Protein AF-A0A9E7GQR7-F1 (afdb_monomer_lite)

Sequence (67 aa):
MKERAAELMEQVRSMFKDTTDILQTQDLVDSIQLLGLDYHFEKEISGALNYIHDVHIDDDGLYDTAL

InterPro domains:
  IPR001906 Terpene synthase, N-terminal domain [PF01397] (1-67)
  IPR008930 Terpenoid cyclases/protein prenyltransferase alpha-alpha toroid [SSF48239] (2-67)
  IPR036965 Terpene synthase, N-terminal domain superfamily [G3DSA:1.50.10.130] (1-67)

Secondary structure (DSSP, 8-state):
-HHHHHHHHHHHHHHHHH---HHHHHHHHHHHHHTT-GGGSHHHHHHHHHHHHHHTTSS--TTGGG-

Structure (mmCIF, N/CA/C/O backbone):
data_AF-A0A9E7GQR7-F1
#
_entry.id   AF-A0A9E7GQR7-F1
#
loop_
_atom_site.group_PDB
_atom_site.id
_atom_site.type_symbol
_atom_site.label_atom_id
_atom_site.label_alt_id
_atom_site.label_comp_id
_atom_site.label_asym_id
_atom_site.label_entity_id
_atom_site.label_seq_id
_atom_site.pdbx_PDB_ins_code
_atom_site.Cartn_x
_atom_site.Cartn_y
_atom_site.Cartn_z
_atom_site.occupancy
_atom_site.B_iso_or_equiv
_atom_site.auth_seq_id
_atom_site.auth_comp_id
_atom_site.auth_asym_id
_atom_site.auth_atom_id
_atom_site.pdbx_PDB_model_num
ATOM 1 N N . MET A 1 1 ? -6.096 -2.557 22.960 1.00 60.94 1 MET A N 1
ATOM 2 C CA . MET A 1 1 ? -6.394 -3.171 21.640 1.00 60.94 1 MET A CA 1
ATOM 3 C C . MET A 1 1 ? -6.395 -2.158 20.502 1.00 60.94 1 MET A C 1
ATOM 5 O O . MET A 1 1 ? -5.759 -2.447 19.504 1.00 60.94 1 MET A O 1
ATOM 9 N N . LYS A 1 2 ? -7.051 -0.992 20.627 1.00 75.06 2 LYS A N 1
ATOM 10 C CA . LYS A 1 2 ? -7.086 0.013 19.543 1.00 75.06 2 LYS A CA 1
ATOM 11 C C . LYS A 1 2 ? -5.722 0.646 19.219 1.00 75.06 2 LYS A C 1
ATOM 13 O O . LYS A 1 2 ? -5.448 0.905 18.060 1.00 75.06 2 LYS A O 1
ATOM 18 N N . GLU A 1 3 ? -4.871 0.829 20.224 1.00 86.56 3 GLU A N 1
ATOM 19 C CA . GLU A 1 3 ? -3.533 1.426 20.073 1.00 86.56 3 GLU A CA 1
ATOM 20 C C . GLU A 1 3 ? -2.607 0.572 19.196 1.00 86.56 3 GLU A C 1
ATOM 22 O O . GLU A 1 3 ? -2.127 1.038 18.173 1.00 86.56 3 GLU A O 1
ATOM 27 N N . ARG A 1 4 ? -2.505 -0.731 19.490 1.00 87.12 4 ARG A N 1
ATOM 28 C CA . ARG A 1 4 ? -1.727 -1.680 18.679 1.00 87.12 4 ARG A CA 1
ATOM 29 C C . ARG A 1 4 ? -2.207 -1.776 17.225 1.00 87.12 4 ARG A C 1
ATOM 31 O O . ARG A 1 4 ? -1.404 -1.984 16.328 1.00 87.12 4 ARG A O 1
ATOM 38 N N . ALA A 1 5 ? -3.514 -1.645 16.987 1.00 84.56 5 ALA A N 1
ATOM 39 C CA . ALA A 1 5 ? -4.050 -1.626 15.628 1.00 84.56 5 ALA A CA 1
ATOM 40 C C . ALA A 1 5 ? -3.603 -0.365 14.871 1.00 84.56 5 ALA A C 1
ATOM 42 O O . ALA A 1 5 ? -3.183 -0.470 13.725 1.00 84.56 5 ALA A O 1
ATOM 43 N N . ALA A 1 6 ? -3.622 0.802 15.521 1.00 87.25 6 ALA A N 1
ATOM 44 C CA . ALA A 1 6 ? -3.143 2.047 14.926 1.00 87.25 6 ALA A CA 1
ATOM 45 C C . ALA A 1 6 ? -1.633 2.006 14.627 1.00 87.25 6 ALA A C 1
ATOM 47 O O . ALA A 1 6 ? -1.217 2.399 13.542 1.00 87.25 6 ALA A O 1
ATOM 48 N N . GLU A 1 7 ? -0.829 1.459 15.542 1.00 91.06 7 GLU A N 1
ATOM 49 C CA . GLU A 1 7 ? 0.615 1.264 15.337 1.00 91.06 7 GLU A CA 1
ATOM 50 C C . GLU A 1 7 ? 0.920 0.345 14.149 1.00 91.06 7 GLU A C 1
ATOM 52 O O . GLU A 1 7 ? 1.853 0.590 13.388 1.00 91.06 7 GLU A O 1
ATOM 57 N N . LEU A 1 8 ? 0.146 -0.731 13.980 1.00 88.62 8 LEU A N 1
ATOM 58 C CA . LEU A 1 8 ? 0.299 -1.636 12.840 1.00 88.62 8 LEU A CA 1
ATOM 59 C C . LEU A 1 8 ? -0.123 -0.962 11.531 1.00 88.62 8 LEU A C 1
ATOM 61 O O . LEU A 1 8 ? 0.548 -1.130 10.519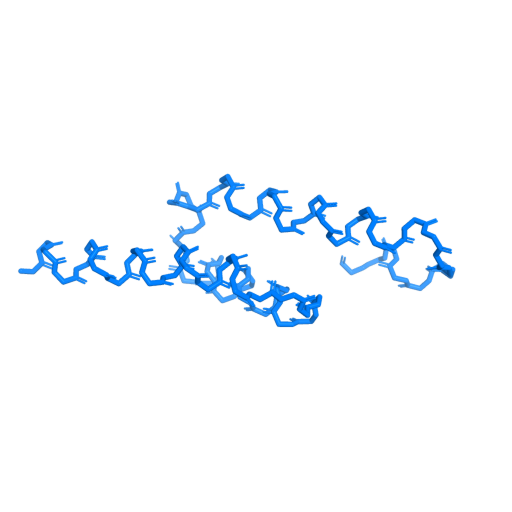 1.00 88.62 8 LEU A O 1
ATOM 65 N N . MET A 1 9 ? -1.188 -0.158 11.547 1.00 87.62 9 MET A N 1
ATOM 66 C CA . MET A 1 9 ? -1.604 0.604 10.367 1.00 87.62 9 MET A CA 1
ATOM 67 C C . MET A 1 9 ? -0.546 1.627 9.941 1.00 87.62 9 MET A C 1
ATOM 69 O O . MET A 1 9 ? -0.286 1.772 8.751 1.00 87.62 9 MET A O 1
ATOM 73 N N . GLU A 1 10 ? 0.098 2.310 10.888 1.00 90.06 10 GLU A N 1
ATOM 74 C CA . GLU A 1 10 ? 1.214 3.213 10.583 1.00 90.06 10 GLU A CA 1
ATOM 75 C C . GLU A 1 10 ? 2.416 2.475 9.984 1.00 90.06 10 GLU A C 1
ATOM 77 O O . GLU A 1 10 ? 3.010 2.961 9.024 1.00 90.06 10 GLU A O 1
ATOM 82 N N . GLN A 1 11 ? 2.738 1.279 10.485 1.00 89.50 11 GLN A N 1
ATOM 83 C CA . GLN A 1 11 ? 3.800 0.451 9.903 1.00 89.50 11 GLN A CA 1
ATOM 84 C C . GLN A 1 11 ? 3.496 0.084 8.450 1.00 89.50 11 GLN A C 1
ATOM 86 O O . GLN A 1 11 ? 4.356 0.262 7.592 1.00 89.50 11 GLN A O 1
ATOM 91 N N . VAL A 1 12 ? 2.262 -0.336 8.152 1.00 88.12 12 VAL A N 1
ATOM 92 C CA . VAL A 1 12 ? 1.836 -0.632 6.774 1.00 88.12 12 VAL A CA 1
ATOM 93 C C . VAL A 1 12 ? 1.956 0.611 5.881 1.00 88.12 12 VAL A C 1
ATOM 95 O O . VAL A 1 12 ? 2.446 0.514 4.758 1.00 88.12 12 VAL A O 1
ATOM 98 N N . ARG A 1 13 ? 1.613 1.806 6.383 1.00 89.38 13 ARG A N 1
ATOM 99 C CA . ARG A 1 13 ? 1.832 3.066 5.644 1.00 89.38 13 ARG A CA 1
ATOM 100 C C . ARG A 1 13 ? 3.305 3.382 5.394 1.00 89.38 13 ARG A C 1
ATOM 102 O O . ARG A 1 13 ? 3.613 3.989 4.372 1.00 89.38 13 ARG A O 1
ATOM 109 N N . SER A 1 14 ? 4.204 3.022 6.311 1.00 89.06 14 SER A N 1
ATOM 110 C CA . SER A 1 14 ? 5.650 3.158 6.080 1.00 89.06 14 SER A CA 1
ATOM 111 C C . SER A 1 14 ? 6.116 2.211 4.982 1.00 89.06 14 SER A C 1
ATOM 113 O O . SER A 1 14 ? 6.840 2.639 4.092 1.00 89.06 14 SER A O 1
ATOM 115 N N . MET A 1 15 ? 5.621 0.968 4.970 1.00 88.06 15 MET A N 1
ATOM 116 C CA . MET A 1 15 ? 5.976 -0.015 3.941 1.00 88.06 15 MET A CA 1
ATOM 117 C C . MET A 1 15 ? 5.662 0.493 2.527 1.00 88.06 15 MET A C 1
ATOM 119 O O . MET A 1 15 ? 6.489 0.330 1.638 1.00 88.06 15 MET A O 1
ATOM 123 N N . PHE A 1 16 ? 4.545 1.201 2.326 1.00 84.38 16 PHE A N 1
ATOM 124 C CA . PHE A 1 16 ? 4.234 1.848 1.040 1.00 84.38 16 PHE A CA 1
ATOM 125 C C . PHE A 1 16 ? 5.230 2.934 0.609 1.00 84.38 16 PHE A C 1
ATOM 127 O O . PHE A 1 16 ? 5.336 3.221 -0.577 1.00 84.38 16 PHE A O 1
ATOM 134 N N . LYS A 1 17 ? 5.926 3.580 1.549 1.00 82.19 17 LYS A N 1
ATOM 135 C CA . LYS A 1 17 ? 6.916 4.631 1.255 1.00 82.19 17 LYS A CA 1
ATOM 136 C C . LYS A 1 17 ? 8.320 4.073 1.072 1.00 82.19 17 LYS A C 1
ATOM 138 O O . LYS A 1 17 ? 9.103 4.642 0.319 1.00 82.19 17 LYS A O 1
ATOM 143 N N . ASP A 1 18 ? 8.630 3.005 1.798 1.00 81.50 18 ASP A N 1
ATOM 144 C CA . ASP A 1 18 ? 9.955 2.392 1.818 1.00 81.50 18 ASP A CA 1
ATOM 145 C C . ASP A 1 18 ? 10.144 1.409 0.650 1.00 81.50 18 ASP A C 1
ATOM 147 O O . ASP A 1 18 ? 11.273 1.147 0.234 1.00 81.50 18 ASP A O 1
ATOM 151 N N . THR A 1 19 ? 9.046 0.885 0.097 1.00 75.50 19 THR A N 1
ATOM 152 C CA . THR A 1 19 ? 9.079 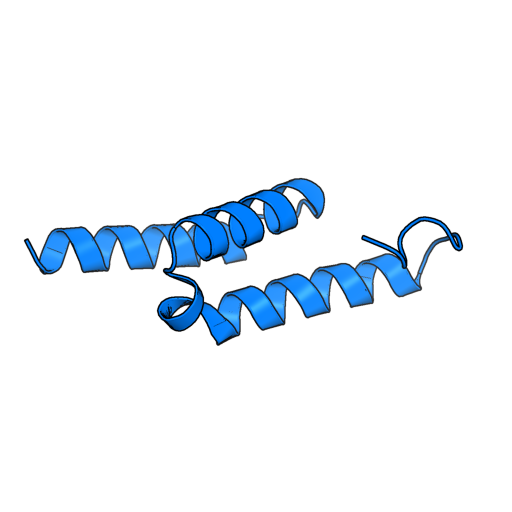-0.040 -1.038 1.00 75.50 19 THR A CA 1
ATOM 153 C C . THR A 1 19 ? 9.250 0.731 -2.345 1.00 75.50 19 THR A C 1
ATOM 155 O O . THR A 1 19 ? 8.367 1.469 -2.767 1.00 75.50 19 THR A O 1
ATOM 158 N N . THR A 1 20 ? 10.398 0.549 -2.995 1.00 72.44 20 THR A N 1
ATOM 159 C CA . THR A 1 20 ? 10.692 1.077 -4.341 1.00 72.44 20 THR A CA 1
ATOM 160 C C . THR A 1 20 ? 10.605 0.008 -5.430 1.00 72.44 20 THR A C 1
ATOM 162 O O . THR A 1 20 ? 10.715 0.316 -6.613 1.00 72.44 20 THR A O 1
ATOM 165 N N . ASP A 1 21 ? 10.420 -1.252 -5.037 1.00 81.69 21 ASP A N 1
ATOM 166 C CA . ASP A 1 21 ? 10.289 -2.392 -5.936 1.00 81.69 21 ASP A CA 1
ATOM 167 C C . ASP A 1 21 ? 8.817 -2.597 -6.331 1.00 81.69 21 ASP A C 1
ATOM 169 O O . ASP A 1 21 ? 7.928 -2.653 -5.476 1.00 81.69 21 ASP A O 1
ATOM 173 N N . ILE A 1 22 ? 8.555 -2.695 -7.636 1.00 80.75 22 ILE A N 1
ATOM 174 C CA . ILE A 1 22 ? 7.198 -2.821 -8.184 1.00 80.75 22 ILE A CA 1
ATOM 175 C C . ILE A 1 22 ? 6.528 -4.124 -7.739 1.00 80.75 22 ILE A C 1
ATOM 177 O O . ILE A 1 22 ? 5.366 -4.089 -7.335 1.00 80.75 22 ILE A O 1
ATOM 181 N N . LEU A 1 23 ? 7.249 -5.249 -7.760 1.00 82.75 23 LEU A N 1
ATOM 182 C CA . LEU A 1 23 ? 6.693 -6.552 -7.386 1.00 82.75 23 LEU A CA 1
ATOM 183 C C . LEU A 1 23 ? 6.329 -6.568 -5.901 1.00 82.75 23 LEU A C 1
ATOM 185 O O . LEU A 1 23 ? 5.234 -6.977 -5.530 1.00 82.75 23 LEU A O 1
ATOM 189 N N . GLN A 1 24 ? 7.203 -6.030 -5.049 1.00 84.44 24 GLN A N 1
ATOM 190 C CA . GLN A 1 24 ? 6.915 -5.915 -3.615 1.00 84.44 24 GLN A CA 1
ATOM 191 C C . GLN A 1 24 ? 5.737 -4.975 -3.331 1.00 84.44 24 GLN A C 1
ATOM 193 O O . GLN A 1 24 ? 4.979 -5.189 -2.384 1.00 84.44 24 GLN A O 1
ATOM 198 N N . THR A 1 25 ? 5.574 -3.935 -4.151 1.00 85.62 25 THR A N 1
ATOM 199 C CA . THR A 1 25 ? 4.445 -3.008 -4.048 1.00 85.62 25 THR A CA 1
ATOM 200 C C . THR A 1 25 ? 3.132 -3.702 -4.420 1.00 85.62 25 THR A C 1
ATOM 202 O O . THR A 1 25 ? 2.144 -3.541 -3.704 1.00 85.62 25 THR A O 1
ATOM 205 N N . GLN A 1 26 ? 3.120 -4.508 -5.486 1.00 85.50 26 GLN A N 1
ATOM 206 C CA . GLN A 1 26 ? 1.956 -5.314 -5.875 1.00 85.50 26 GLN A CA 1
ATOM 207 C C . GLN A 1 26 ? 1.600 -6.347 -4.797 1.00 85.50 26 GLN A C 1
ATOM 209 O O . GLN A 1 26 ? 0.459 -6.369 -4.341 1.00 85.50 26 GLN A O 1
ATOM 214 N N . ASP A 1 27 ? 2.581 -7.100 -4.291 1.00 88.88 27 ASP A N 1
ATOM 215 C CA . ASP A 1 27 ? 2.374 -8.090 -3.223 1.00 88.88 27 ASP A CA 1
ATOM 216 C C . ASP A 1 27 ? 1.779 -7.459 -1.947 1.00 88.88 27 ASP A C 1
ATOM 218 O O . ASP A 1 27 ? 0.940 -8.059 -1.259 1.00 88.88 27 ASP A O 1
ATOM 222 N N . LEU A 1 28 ? 2.202 -6.233 -1.615 1.00 90.12 28 LEU A N 1
ATOM 223 C CA . LEU A 1 28 ? 1.678 -5.478 -0.477 1.00 90.12 28 LEU A CA 1
ATOM 224 C C . LEU A 1 28 ? 0.213 -5.076 -0.693 1.00 90.12 28 LEU A C 1
ATOM 226 O O . LEU A 1 28 ? -0.604 -5.240 0.219 1.00 90.12 28 LEU A O 1
ATOM 230 N N . VAL A 1 29 ? -0.126 -4.569 -1.881 1.00 88.75 29 VAL A N 1
ATOM 231 C CA . VAL A 1 29 ? -1.505 -4.202 -2.243 1.00 88.75 29 VAL A CA 1
AT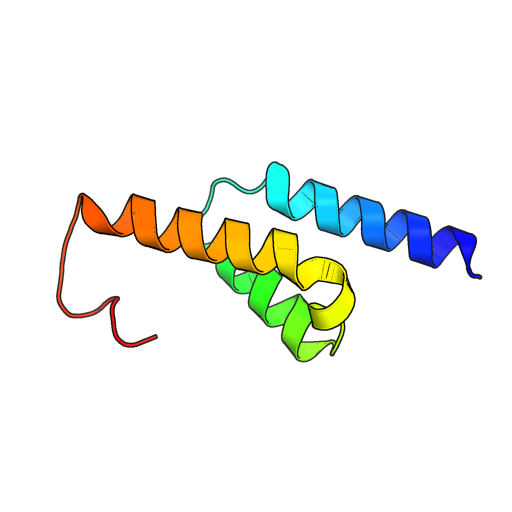OM 232 C C . VAL A 1 29 ? -2.413 -5.432 -2.212 1.00 88.75 29 VAL A C 1
ATOM 234 O O . VAL A 1 29 ? -3.455 -5.391 -1.548 1.00 88.75 29 VAL A O 1
ATOM 237 N N . ASP A 1 30 ? -1.987 -6.535 -2.826 1.00 91.38 30 ASP A N 1
ATOM 238 C CA . ASP A 1 30 ? -2.727 -7.800 -2.859 1.00 91.38 30 ASP A CA 1
ATOM 239 C C . ASP A 1 30 ? -2.993 -8.331 -1.450 1.00 91.38 30 ASP A C 1
ATOM 241 O O . ASP A 1 30 ?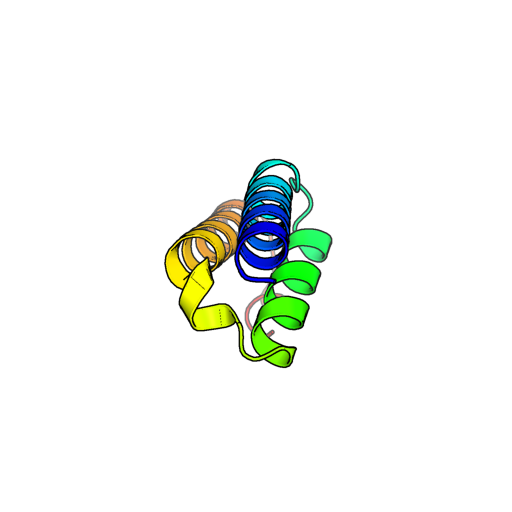 -4.118 -8.707 -1.108 1.00 91.38 30 ASP A O 1
ATOM 245 N N . SER A 1 31 ? -1.978 -8.299 -0.583 1.00 92.50 31 SER A N 1
ATOM 246 C CA . SER A 1 31 ? -2.111 -8.731 0.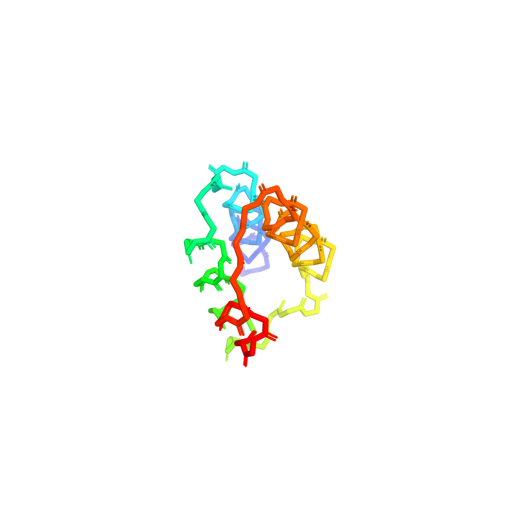810 1.00 92.50 31 SER A CA 1
ATOM 247 C C . SER A 1 31 ? -3.133 -7.889 1.580 1.00 92.50 31 SER A C 1
ATOM 249 O O . SER A 1 31 ? -3.932 -8.427 2.349 1.00 92.50 31 SER A O 1
ATOM 251 N N . ILE A 1 32 ? -3.143 -6.569 1.380 1.00 90.62 32 ILE A N 1
ATOM 252 C CA . ILE A 1 32 ? -4.069 -5.647 2.057 1.00 90.62 32 ILE A CA 1
ATOM 253 C C . ILE A 1 32 ? -5.509 -5.855 1.580 1.00 90.62 32 ILE A C 1
ATOM 255 O O . ILE A 1 32 ? -6.431 -5.875 2.405 1.00 90.62 32 ILE A O 1
ATOM 259 N N . GLN A 1 33 ? -5.706 -6.041 0.275 1.00 88.06 33 GLN A N 1
ATOM 260 C CA . GLN A 1 33 ? -7.019 -6.318 -0.306 1.00 88.06 33 GLN A CA 1
ATOM 261 C C . GLN A 1 33 ? -7.552 -7.686 0.132 1.00 88.06 33 GLN A C 1
ATOM 263 O O . GLN A 1 33 ? -8.709 -7.786 0.541 1.00 88.06 33 GLN A O 1
ATOM 268 N N . LEU A 1 34 ? -6.708 -8.723 0.149 1.00 93.88 34 LEU A N 1
ATOM 269 C CA . LEU A 1 34 ? -7.081 -10.061 0.619 1.00 93.88 34 LEU A CA 1
ATOM 270 C C . LEU A 1 34 ? -7.496 -10.062 2.099 1.00 93.88 34 LEU A C 1
ATOM 272 O O . LEU A 1 34 ? -8.378 -10.820 2.507 1.00 93.88 34 LEU A O 1
ATOM 276 N N . LEU A 1 35 ? -6.882 -9.194 2.905 1.00 90.81 35 LEU A N 1
ATOM 277 C CA . LEU A 1 35 ? -7.241 -8.987 4.308 1.00 90.81 35 LEU A CA 1
ATOM 278 C C . LEU A 1 35 ? -8.496 -8.113 4.496 1.00 90.81 35 LEU A C 1
ATOM 280 O O . LEU A 1 35 ? -8.973 -7.991 5.627 1.00 90.81 35 LEU A O 1
ATOM 284 N N . GLY A 1 36 ? -9.036 -7.514 3.429 1.00 90.62 36 GLY A N 1
ATOM 285 C CA . GLY A 1 36 ? -10.197 -6.619 3.478 1.00 90.62 36 GLY A CA 1
ATOM 286 C C . GLY A 1 36 ? -9.922 -5.311 4.224 1.00 90.62 36 GLY A C 1
ATOM 287 O O . GLY A 1 36 ? -10.803 -4.793 4.910 1.00 90.62 36 GLY A O 1
ATOM 288 N N . LEU A 1 37 ? -8.678 -4.824 4.170 1.00 90.81 37 LEU A N 1
ATOM 289 C CA . LEU A 1 37 ? -8.228 -3.597 4.842 1.00 90.81 37 LEU A CA 1
ATOM 290 C C . LEU A 1 37 ? -7.990 -2.436 3.870 1.00 90.81 37 LEU A C 1
ATOM 292 O O . LEU A 1 37 ? -7.591 -1.353 4.296 1.00 90.81 37 LEU A O 1
ATOM 296 N N . ASP A 1 38 ? -8.235 -2.658 2.585 1.00 87.56 38 ASP A N 1
ATOM 297 C CA . ASP A 1 38 ? -8.090 -1.713 1.477 1.00 87.56 38 ASP A CA 1
ATOM 298 C C . ASP A 1 38 ? -8.714 -0.340 1.758 1.00 87.56 38 ASP A C 1
ATOM 300 O O . ASP A 1 38 ? -8.072 0.684 1.520 1.00 87.56 38 ASP A O 1
ATOM 304 N N . TYR A 1 39 ? -9.890 -0.307 2.388 1.00 90.19 39 TYR A N 1
ATOM 305 C CA . TYR A 1 39 ? -10.594 0.929 2.749 1.00 90.19 39 TYR A CA 1
ATOM 306 C C . TYR A 1 39 ? -9.810 1.872 3.688 1.00 90.19 39 TYR A C 1
ATOM 308 O O . TYR A 1 39 ? -10.137 3.053 3.807 1.00 90.19 39 TYR A O 1
ATOM 316 N N . HIS A 1 40 ? -8.771 1.383 4.375 1.00 89.81 40 HIS A N 1
ATOM 317 C CA . HIS A 1 40 ? -7.894 2.212 5.217 1.00 89.81 40 HIS A CA 1
ATOM 318 C C . HIS A 1 40 ? -6.672 2.776 4.491 1.00 89.81 40 HIS A C 1
ATOM 320 O O . HIS A 1 40 ? -6.008 3.670 5.034 1.00 89.81 40 HIS A O 1
ATOM 326 N N . PHE A 1 41 ? -6.372 2.247 3.306 1.00 90.75 41 PHE A N 1
ATOM 327 C CA . PHE A 1 41 ? -5.146 2.510 2.553 1.00 90.75 41 PHE A CA 1
ATOM 328 C C . PHE A 1 41 ? -5.426 2.929 1.103 1.00 90.75 41 PHE A C 1
ATOM 330 O O . PHE A 1 41 ? -4.531 2.875 0.268 1.00 90.75 41 PHE A O 1
ATOM 337 N N . GLU A 1 42 ? -6.650 3.360 0.773 1.00 89.69 42 GLU A N 1
ATOM 338 C CA . GLU A 1 42 ? -7.045 3.720 -0.601 1.00 89.69 42 GLU A CA 1
ATOM 339 C C . GLU A 1 42 ? -6.086 4.725 -1.263 1.00 89.69 42 GLU A C 1
ATOM 341 O O . GLU A 1 42 ? -5.790 4.621 -2.455 1.00 89.69 42 GLU A O 1
ATOM 346 N N . LYS A 1 43 ? -5.577 5.697 -0.493 1.00 89.69 43 LYS A N 1
ATOM 347 C CA . LYS A 1 43 ? -4.646 6.721 -0.994 1.00 89.69 43 LYS A CA 1
ATOM 348 C C . LYS A 1 43 ? -3.276 6.132 -1.297 1.00 89.69 43 LYS A C 1
ATOM 350 O O . LYS A 1 43 ? -2.689 6.456 -2.325 1.00 89.69 43 LYS A O 1
ATOM 355 N N . GLU A 1 44 ? -2.776 5.297 -0.398 1.00 88.69 44 GLU A N 1
ATOM 356 C CA . GLU A 1 44 ? -1.501 4.605 -0.518 1.00 88.69 44 GLU A CA 1
ATOM 357 C C . GLU A 1 44 ? -1.535 3.609 -1.684 1.00 88.69 44 GLU A C 1
ATOM 359 O O . GLU A 1 44 ? -0.639 3.636 -2.522 1.00 88.69 44 GLU A O 1
ATOM 364 N N . ILE A 1 45 ? -2.616 2.833 -1.814 1.00 87.81 45 ILE A N 1
ATOM 365 C CA . ILE A 1 45 ? -2.852 1.907 -2.930 1.00 87.81 45 ILE A CA 1
ATOM 366 C C . ILE A 1 45 ? -2.926 2.668 -4.260 1.00 87.81 45 ILE A C 1
ATOM 368 O O . ILE A 1 45 ? -2.258 2.295 -5.219 1.00 87.81 45 ILE A O 1
ATOM 372 N N . SER A 1 46 ? -3.680 3.769 -4.327 1.00 88.19 46 SER A N 1
ATOM 373 C CA . SER A 1 46 ? -3.765 4.574 -5.556 1.00 88.19 46 SER A CA 1
ATOM 374 C C . SER A 1 46 ? -2.411 5.180 -5.939 1.00 88.19 46 SER A C 1
ATOM 376 O O . SER A 1 46 ? -2.060 5.220 -7.114 1.00 88.19 46 SER A O 1
ATOM 378 N N . GLY A 1 47 ? -1.634 5.650 -4.957 1.00 87.19 47 GLY A N 1
ATOM 379 C CA . GLY A 1 47 ? -0.287 6.175 -5.185 1.00 87.19 47 GLY A CA 1
ATOM 380 C C . GLY A 1 47 ? 0.684 5.103 -5.679 1.00 87.19 47 GLY A C 1
ATOM 381 O O . GLY A 1 47 ? 1.424 5.350 -6.627 1.00 87.19 47 GLY A O 1
ATOM 382 N N . ALA A 1 48 ? 0.631 3.913 -5.083 1.00 85.62 48 ALA A N 1
ATOM 383 C CA . ALA A 1 48 ? 1.392 2.744 -5.505 1.00 85.62 48 ALA A CA 1
ATOM 384 C C . ALA A 1 48 ? 1.069 2.341 -6.952 1.00 85.62 48 ALA A C 1
ATOM 386 O O . ALA A 1 48 ? 1.977 2.196 -7.764 1.00 85.62 48 ALA A O 1
ATOM 387 N N . LEU A 1 49 ? -0.215 2.236 -7.303 1.00 83.69 49 LEU A N 1
ATOM 388 C CA . LEU A 1 49 ? -0.643 1.897 -8.664 1.00 83.69 49 LEU A CA 1
ATOM 389 C C . LEU A 1 49 ? -0.230 2.963 -9.687 1.00 83.69 49 LEU A C 1
ATOM 391 O O . LEU A 1 49 ? 0.241 2.616 -10.766 1.00 83.69 49 LEU A O 1
ATOM 395 N N . ASN A 1 50 ? -0.342 4.249 -9.339 1.00 84.38 50 ASN A N 1
ATOM 396 C CA . ASN A 1 50 ? 0.130 5.334 -10.202 1.00 84.38 50 ASN A CA 1
ATOM 397 C C . ASN A 1 50 ? 1.648 5.276 -10.411 1.00 84.38 50 ASN A C 1
ATOM 399 O O . ASN A 1 50 ? 2.107 5.465 -11.529 1.00 84.38 50 ASN A O 1
ATOM 403 N N . TYR A 1 51 ? 2.426 4.982 -9.365 1.00 81.38 51 TYR A N 1
ATOM 404 C CA . TYR A 1 51 ? 3.873 4.808 -9.490 1.00 81.38 51 TYR A CA 1
ATOM 405 C C . TYR A 1 51 ? 4.226 3.640 -10.417 1.00 81.38 51 TYR A C 1
ATOM 407 O O . TYR A 1 51 ? 5.062 3.794 -11.301 1.00 81.38 51 TYR A O 1
ATOM 415 N N . ILE A 1 52 ? 3.555 2.495 -10.264 1.00 77.62 52 ILE A N 1
ATOM 416 C CA . ILE A 1 52 ? 3.761 1.323 -11.127 1.00 77.62 52 ILE A CA 1
ATOM 417 C C . ILE A 1 52 ? 3.447 1.664 -12.587 1.00 77.62 52 ILE A C 1
ATOM 419 O O . ILE A 1 52 ? 4.236 1.332 -13.471 1.00 77.62 52 ILE A O 1
ATOM 423 N N . HIS A 1 53 ? 2.327 2.350 -12.823 1.00 74.69 53 HIS A N 1
ATOM 424 C CA . HIS A 1 53 ? 1.909 2.798 -14.147 1.00 74.69 53 HIS A CA 1
ATOM 425 C C . HIS A 1 53 ? 2.911 3.782 -14.765 1.00 74.69 53 HIS A C 1
ATOM 427 O O . HIS A 1 53 ? 3.284 3.619 -15.921 1.00 74.69 53 HIS A O 1
ATOM 433 N N . ASP A 1 54 ? 3.391 4.766 -14.001 1.00 72.25 54 ASP A N 1
ATOM 434 C CA . ASP A 1 54 ? 4.335 5.772 -14.497 1.00 72.25 54 ASP A CA 1
ATOM 435 C C . ASP A 1 54 ? 5.722 5.180 -14.790 1.00 72.25 54 ASP A C 1
ATOM 437 O O . ASP A 1 54 ? 6.355 5.578 -15.765 1.00 72.25 54 ASP A O 1
ATOM 441 N N . VAL A 1 55 ? 6.185 4.198 -14.006 1.00 67.62 55 VAL A N 1
ATOM 442 C CA . VAL A 1 55 ? 7.455 3.496 -14.276 1.00 67.62 55 VAL A CA 1
ATOM 443 C C . VAL A 1 55 ? 7.355 2.584 -15.509 1.00 67.62 55 VAL A C 1
ATOM 445 O O . VAL A 1 55 ? 8.339 2.442 -16.229 1.00 67.62 55 VAL A O 1
ATOM 448 N N . HIS A 1 56 ? 6.177 2.019 -15.798 1.00 57.78 56 HIS A N 1
ATOM 449 C CA . HIS A 1 56 ? 5.933 1.178 -16.983 1.00 57.78 56 HIS A CA 1
ATOM 450 C C . HIS A 1 56 ? 5.697 1.966 -18.284 1.00 57.78 56 HIS A C 1
ATOM 452 O O . HIS A 1 56 ? 5.583 1.363 -19.348 1.00 57.78 56 HIS A O 1
ATOM 458 N N . ILE A 1 57 ? 5.610 3.301 -18.251 1.00 54.34 57 ILE A N 1
ATOM 459 C CA . ILE A 1 57 ? 5.418 4.099 -19.478 1.00 54.34 57 ILE A CA 1
ATOM 460 C C . ILE A 1 57 ? 6.726 4.288 -20.264 1.00 54.34 57 ILE A C 1
ATOM 462 O O . ILE A 1 57 ? 6.670 4.526 -21.473 1.00 54.34 57 ILE A O 1
ATOM 466 N N . ASP A 1 58 ? 7.890 4.148 -19.624 1.00 53.91 58 ASP A N 1
ATOM 467 C CA . ASP A 1 58 ? 9.1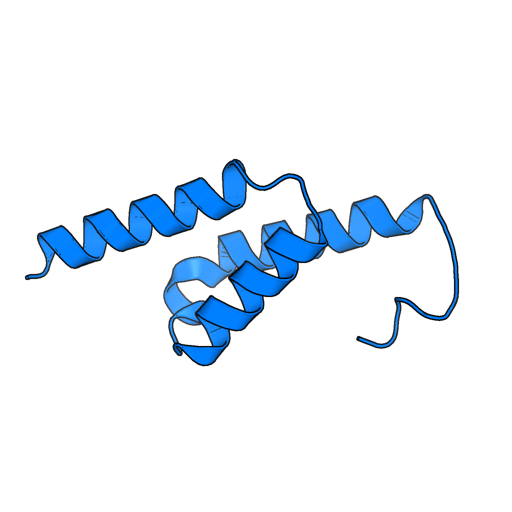82 4.350 -20.292 1.00 53.91 58 ASP A CA 1
ATOM 468 C C . ASP A 1 58 ? 9.765 3.077 -20.937 1.00 53.91 58 ASP A C 1
ATOM 470 O O . ASP A 1 58 ? 10.679 3.202 -21.756 1.00 53.91 58 ASP A O 1
ATOM 474 N N . ASP A 1 59 ? 9.237 1.880 -20.649 1.00 59.69 59 ASP A N 1
ATOM 475 C CA . ASP A 1 59 ? 9.732 0.635 -21.252 1.00 59.69 59 ASP A CA 1
ATOM 476 C C . ASP A 1 59 ? 8.642 -0.452 -21.367 1.00 59.69 59 ASP A C 1
ATOM 478 O O . ASP A 1 59 ? 8.045 -0.872 -20.383 1.00 59.69 59 ASP A O 1
ATOM 482 N N . ASP A 1 60 ? 8.464 -0.914 -22.606 1.00 52.88 60 ASP A N 1
ATOM 483 C CA . ASP A 1 60 ? 7.990 -2.233 -23.034 1.00 52.88 60 ASP A CA 1
ATOM 484 C C . ASP A 1 60 ? 6.517 -2.707 -22.941 1.00 52.88 60 ASP A C 1
ATOM 486 O O . ASP A 1 60 ? 5.831 -2.701 -21.930 1.00 52.88 60 ASP A O 1
ATOM 490 N N . GLY A 1 61 ? 6.089 -3.290 -24.075 1.00 56.22 61 GLY A N 1
ATOM 491 C CA . GLY A 1 61 ? 5.540 -4.650 -24.103 1.00 56.22 61 GLY A CA 1
ATOM 492 C C . GLY A 1 61 ? 4.075 -4.868 -23.707 1.00 56.22 61 GLY A C 1
ATOM 493 O O . GLY A 1 61 ? 3.690 -4.819 -22.551 1.00 56.22 61 GLY A O 1
ATOM 494 N N . LEU A 1 62 ? 3.271 -5.324 -24.674 1.00 55.53 62 LEU A N 1
ATOM 495 C CA . LEU A 1 62 ? 1.860 -5.746 -24.552 1.00 55.53 62 LEU A CA 1
ATOM 496 C C . LEU A 1 62 ? 1.558 -6.812 -23.459 1.00 55.53 62 LEU A C 1
ATOM 498 O O . LEU A 1 62 ? 0.403 -7.187 -23.292 1.00 55.53 62 LEU A O 1
ATOM 502 N N . TYR A 1 63 ? 2.555 -7.340 -22.742 1.00 52.25 63 TYR A N 1
ATOM 503 C CA . TYR A 1 63 ? 2.383 -8.419 -21.762 1.00 52.25 63 TYR A CA 1
ATOM 504 C C . TYR A 1 63 ? 2.019 -7.911 -20.354 1.00 52.25 63 TYR A C 1
ATOM 506 O O . TYR A 1 63 ? 1.200 -8.543 -19.692 1.00 52.25 63 TYR A O 1
ATOM 514 N N . ASP A 1 64 ? 2.513 -6.739 -19.940 1.00 51.78 64 ASP A N 1
ATOM 515 C CA . ASP A 1 64 ? 2.301 -6.211 -18.578 1.00 51.78 64 ASP A CA 1
ATOM 516 C C . ASP A 1 64 ? 0.975 -5.445 -18.408 1.00 51.78 64 ASP A C 1
ATOM 518 O O . ASP A 1 64 ? 0.561 -5.120 -17.302 1.00 51.78 64 ASP A O 1
ATOM 522 N N . THR A 1 65 ? 0.239 -5.213 -19.500 1.00 58.25 65 THR A N 1
ATOM 523 C CA . THR A 1 65 ? -1.053 -4.494 -19.484 1.00 58.25 65 THR A CA 1
ATOM 524 C C . THR A 1 65 ? -2.257 -5.355 -19.086 1.00 58.25 65 THR A C 1
ATOM 526 O O . THR A 1 65 ? -3.374 -4.840 -19.022 1.00 58.25 65 THR A O 1
ATOM 529 N N . ALA A 1 66 ? -2.068 -6.657 -18.856 1.00 52.22 66 ALA A N 1
ATOM 530 C CA . ALA A 1 66 ? -3.163 -7.611 -18.664 1.00 52.22 66 ALA A CA 1
ATOM 531 C C . ALA A 1 66 ? -3.294 -8.183 -17.240 1.00 52.22 66 ALA A C 1
ATOM 533 O O . ALA A 1 66 ? -4.209 -8.986 -17.031 1.00 52.22 66 ALA A O 1
ATOM 534 N N . LEU A 1 67 ? -2.409 -7.817 -16.302 1.00 47.88 67 LEU A N 1
ATOM 535 C CA . LEU A 1 67 ? -2.456 -8.287 -14.912 1.00 47.88 67 LEU A CA 1
ATOM 536 C C . LEU A 1 67 ? -3.205 -7.305 -14.002 1.00 47.88 67 LEU A C 1
ATOM 538 O O . LEU A 1 67 ? -2.892 -6.096 -14.057 1.00 47.88 67 LEU A O 1
#

Foldseek 3Di:
DVVVVVVVLVVLVVQLVPDPDLVSLVVSCVVCVVVVNCVSCVVSNVVSVVSSVVVPVVDDDPPVVPD

Organism: NCBI:txid320322

pLDDT: mean 79.79, std 13.31, range [47.88, 93.88]

Radius of gyration: 13.58 Å; chains: 1; bounding box: 21×17×46 Å